Protein AF-A0A2E2PWS1-F1 (afdb_monomer)

Radius of gyration: 18.91 Å; Cα contacts (8 Å, |Δi|>4): 31; chains: 1; bounding box: 29×53×48 Å

Mean predicted 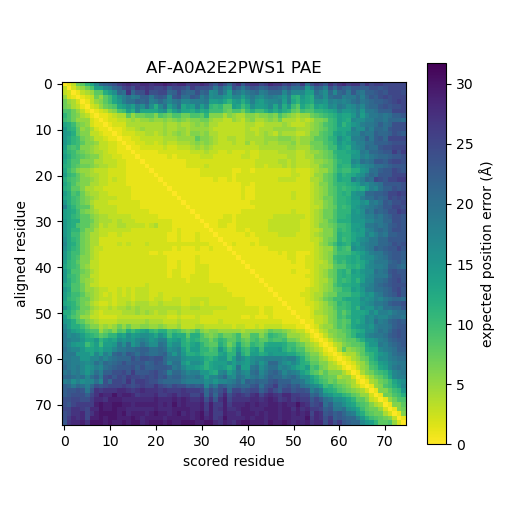aligned error: 10.51 Å

Solvent-accessible surface area (backbone atoms only — not comparable to full-atom values): 5111 Å² total; per-residue (Å²): 136,81,80,81,75,93,67,93,79,87,87,84,88,84,85,65,58,69,72,57,48,50,53,54,42,52,54,11,57,77,69,70,37,56,59,70,45,37,54,41,31,53,51,15,58,79,67,75,37,69,90,62,34,63,77,75,78,80,62,72,90,74,58,76,84,78,80,81,75,78,84,78,79,81,129

pLDDT: mean 83.43, std 14.84, range [47.06, 98.38]

Nearest PDB structures (foldseek):
  5x3t-assembly1_G  TM=5.478E-01  e=2.332E+00  Mycobacterium tuberculosis H37Rv
  5hft-assembly1_A  TM=3.945E-01  e=5.860E+00  Klebsiella pneumoniae subsp. pneumoniae MGH 78578

Structure (mmCIF, N/CA/C/O backbone):
data_AF-A0A2E2PWS1-F1
#
_entry.id   AF-A0A2E2PWS1-F1
#
loop_
_atom_site.group_PDB
_atom_site.id
_atom_site.type_symbol
_atom_site.label_atom_id
_atom_site.label_alt_id
_atom_site.label_comp_id
_atom_site.label_asym_id
_atom_site.label_entity_id
_atom_site.label_seq_id
_atom_site.pdbx_PDB_ins_code
_atom_site.Cartn_x
_atom_site.Cartn_y
_atom_site.Cartn_z
_atom_site.occupancy
_atom_site.B_iso_or_equiv
_atom_site.auth_seq_id
_atom_site.auth_comp_id
_atom_site.auth_asym_id
_atom_site.auth_atom_id
_atom_site.pdbx_PDB_model_num
ATOM 1 N N . MET A 1 1 ? 7.228 20.883 24.815 1.00 55.28 1 MET A N 1
ATOM 2 C CA . MET A 1 1 ? 6.135 19.892 24.725 1.00 55.28 1 MET A CA 1
ATOM 3 C C . MET A 1 1 ? 6.287 19.152 23.403 1.00 55.28 1 MET A C 1
ATOM 5 O O . MET A 1 1 ? 6.077 19.759 22.362 1.00 55.28 1 MET A O 1
ATOM 9 N N . GLY A 1 2 ? 6.802 17.920 23.424 1.00 66.94 2 GLY A N 1
ATOM 10 C CA . GLY A 1 2 ? 7.088 17.145 22.210 1.00 66.94 2 GLY A CA 1
ATOM 11 C C . GLY A 1 2 ? 5.816 16.575 21.579 1.00 66.94 2 GLY A C 1
ATOM 12 O O . GLY A 1 2 ? 4.867 16.252 22.288 1.00 66.94 2 GLY A O 1
ATOM 13 N N . ARG A 1 3 ? 5.795 16.454 20.246 1.00 67.31 3 ARG A N 1
ATOM 14 C CA . ARG A 1 3 ? 4.706 15.793 19.514 1.00 67.31 3 ARG A CA 1
ATOM 15 C C . ARG A 1 3 ? 4.591 14.337 20.001 1.00 67.31 3 ARG A C 1
ATOM 17 O O . ARG A 1 3 ? 5.615 13.653 19.994 1.00 67.31 3 ARG A O 1
ATOM 24 N N . PRO A 1 4 ? 3.396 13.845 20.377 1.00 61.97 4 PRO A N 1
ATOM 25 C CA . PRO A 1 4 ? 3.204 12.435 20.700 1.00 61.97 4 PRO A CA 1
ATOM 26 C C . PRO A 1 4 ? 3.699 11.560 19.542 1.00 61.97 4 PRO A C 1
ATOM 28 O O . PRO A 1 4 ? 3.391 11.842 18.378 1.00 61.97 4 PRO A O 1
ATOM 31 N N . SER A 1 5 ? 4.493 10.526 19.838 1.00 66.94 5 SER A N 1
ATOM 32 C CA . SER A 1 5 ? 4.879 9.557 18.809 1.00 66.94 5 SER A CA 1
ATOM 33 C C . SER A 1 5 ? 3.621 8.821 18.328 1.00 66.94 5 SER A C 1
ATOM 35 O O . SER A 1 5 ? 2.667 8.635 19.082 1.00 66.94 5 SER A O 1
ATOM 37 N N . LYS A 1 6 ? 3.588 8.404 17.059 1.00 69.31 6 LYS A N 1
ATOM 38 C CA . LYS A 1 6 ? 2.450 7.677 16.464 1.00 69.31 6 LYS A CA 1
ATOM 39 C C . LYS A 1 6 ? 2.364 6.199 16.920 1.00 69.31 6 LYS A C 1
ATOM 41 O O . LYS A 1 6 ? 1.831 5.375 16.172 1.00 69.31 6 LYS A O 1
ATOM 46 N N . GLY A 1 7 ? 2.896 5.873 18.101 1.00 82.38 7 GLY A N 1
ATOM 47 C CA . GLY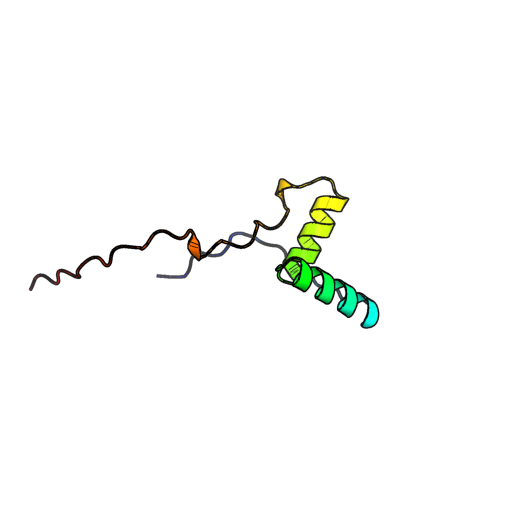 A 1 7 ? 3.090 4.506 18.589 1.00 82.38 7 GLY A CA 1
ATOM 48 C C . GLY A 1 7 ? 4.349 3.833 18.031 1.00 82.38 7 GLY A C 1
ATOM 49 O O . GLY A 1 7 ? 5.071 4.414 17.217 1.00 82.38 7 GLY A O 1
ATOM 50 N N . GLU A 1 8 ? 4.601 2.609 18.491 1.00 85.69 8 GLU A N 1
ATOM 51 C CA . GLU A 1 8 ? 5.676 1.736 18.006 1.00 85.69 8 GLU A CA 1
ATOM 52 C C . GLU A 1 8 ? 5.302 1.156 16.632 1.00 85.69 8 GLU A C 1
ATOM 54 O O . GLU A 1 8 ? 4.166 0.727 16.423 1.00 85.69 8 GLU A O 1
ATOM 59 N N . ARG A 1 9 ? 6.219 1.229 15.660 1.00 86.44 9 ARG A N 1
ATOM 60 C CA . ARG A 1 9 ? 5.991 0.811 14.268 1.00 86.44 9 ARG A CA 1
ATOM 61 C C . ARG A 1 9 ? 7.269 0.230 13.678 1.00 86.44 9 ARG A C 1
ATOM 63 O O . ARG A 1 9 ? 8.325 0.848 13.812 1.00 86.44 9 ARG A O 1
ATOM 70 N N . ASP A 1 10 ? 7.143 -0.869 12.943 1.00 89.31 10 ASP A N 1
ATOM 71 C CA . ASP A 1 10 ? 8.249 -1.441 12.177 1.00 89.31 10 ASP A CA 1
ATOM 72 C C . ASP A 1 10 ? 8.459 -0.722 10.841 1.00 89.31 10 ASP A C 1
ATOM 74 O O . ASP A 1 10 ? 7.516 -0.280 10.176 1.00 89.31 10 ASP A O 1
ATOM 78 N N . ALA A 1 11 ? 9.723 -0.621 10.428 1.00 89.31 11 ALA A N 1
ATOM 79 C CA . ALA A 1 11 ? 10.096 -0.089 9.125 1.00 89.31 11 ALA A CA 1
ATOM 80 C C . ALA A 1 11 ? 10.133 -1.212 8.079 1.00 89.31 11 ALA A C 1
ATOM 82 O O . ALA A 1 11 ? 10.900 -2.164 8.204 1.00 89.31 11 ALA A O 1
ATOM 83 N N . ILE A 1 12 ? 9.353 -1.064 7.006 1.00 85.94 12 ILE A N 1
ATOM 84 C CA . ILE A 1 12 ? 9.342 -1.997 5.873 1.00 85.94 12 ILE A CA 1
ATOM 85 C C . ILE A 1 12 ? 9.992 -1.319 4.666 1.00 85.94 12 ILE A C 1
ATOM 87 O O . ILE A 1 12 ? 9.561 -0.247 4.238 1.00 85.94 12 ILE A O 1
ATOM 91 N N . LEU A 1 13 ? 11.011 -1.960 4.086 1.00 90.88 13 LEU A N 1
ATOM 92 C CA . LEU A 1 13 ? 11.635 -1.529 2.836 1.00 90.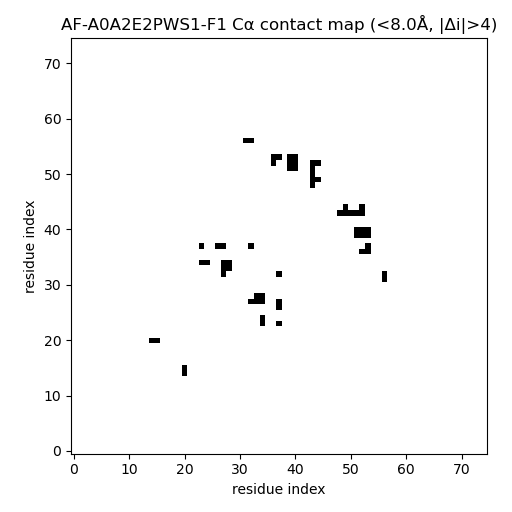88 13 LEU A CA 1
ATOM 93 C C . LEU A 1 13 ? 11.444 -2.596 1.757 1.00 90.88 13 LEU A C 1
ATOM 95 O O . LEU A 1 13 ? 12.105 -3.631 1.770 1.00 90.88 13 LEU A O 1
ATOM 99 N N . ALA A 1 14 ? 10.582 -2.306 0.785 1.00 88.50 14 ALA A N 1
ATOM 100 C CA . ALA A 1 14 ? 10.382 -3.130 -0.403 1.00 88.50 14 ALA A CA 1
ATOM 101 C C . ALA A 1 14 ? 10.891 -2.403 -1.657 1.00 88.50 14 ALA A C 1
ATOM 103 O O . ALA A 1 14 ? 10.693 -1.197 -1.814 1.00 88.50 14 ALA A O 1
ATOM 104 N N . LYS A 1 15 ? 11.542 -3.140 -2.564 1.00 94.12 15 LYS A N 1
ATOM 105 C CA . LYS A 1 15 ? 12.063 -2.626 -3.844 1.00 94.12 15 LYS A CA 1
ATOM 106 C C . LYS A 1 15 ? 11.595 -3.508 -5.013 1.00 94.12 15 LYS A C 1
ATOM 108 O O . LYS A 1 15 ? 12.406 -4.244 -5.572 1.00 94.12 15 LYS A O 1
ATOM 113 N N . PRO A 1 16 ? 10.292 -3.496 -5.354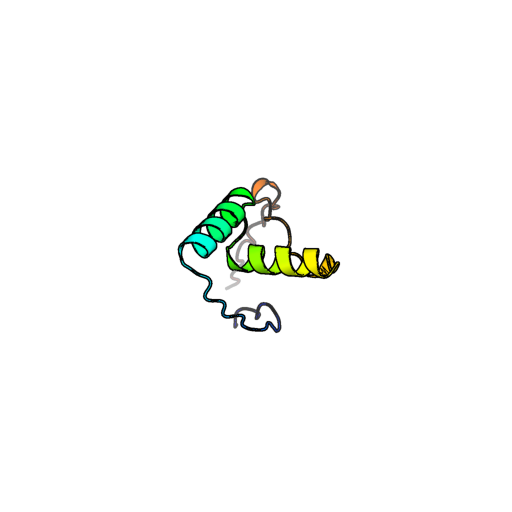 1.00 94.19 16 PRO A N 1
ATOM 114 C CA . PRO A 1 16 ? 9.787 -4.261 -6.489 1.00 94.19 16 PRO A CA 1
ATOM 115 C C . PRO A 1 16 ? 10.342 -3.719 -7.819 1.00 94.19 16 PRO A C 1
ATOM 117 O O . PRO A 1 16 ? 10.784 -2.565 -7.876 1.00 94.19 16 PRO A O 1
ATOM 120 N N . PRO A 1 17 ? 10.279 -4.505 -8.911 1.00 98.38 17 PRO A N 1
ATOM 121 C CA . PRO A 1 17 ? 10.549 -4.002 -10.255 1.00 98.38 17 PRO A CA 1
ATOM 122 C C . PRO A 1 17 ? 9.740 -2.737 -10.561 1.00 98.38 17 PRO A C 1
ATOM 124 O O . PRO A 1 17 ? 8.585 -2.625 -10.152 1.00 98.38 17 PRO A O 1
ATOM 127 N N . VAL A 1 18 ? 10.324 -1.806 -11.322 1.00 97.88 18 VAL A N 1
ATOM 128 C CA . VAL A 1 18 ? 9.739 -0.475 -11.583 1.00 97.88 18 VAL A CA 1
ATOM 129 C C . VAL A 1 18 ? 8.314 -0.564 -12.129 1.00 97.88 18 VAL A C 1
ATOM 131 O O . VAL A 1 18 ? 7.429 0.126 -11.630 1.00 97.88 18 VAL A O 1
ATOM 134 N N . ALA A 1 19 ? 8.081 -1.449 -13.103 1.00 98.19 19 ALA A N 1
ATOM 135 C CA . ALA A 1 19 ? 6.759 -1.646 -13.694 1.00 98.19 19 ALA A CA 1
ATOM 136 C C . ALA A 1 19 ? 5.721 -2.084 -12.650 1.00 98.19 19 ALA A C 1
ATOM 138 O O . ALA A 1 19 ? 4.613 -1.561 -12.617 1.00 98.19 19 ALA A O 1
ATOM 139 N N . PHE A 1 20 ? 6.100 -2.989 -11.746 1.00 98.06 20 PHE A N 1
ATOM 140 C CA . PHE A 1 20 ? 5.198 -3.455 -10.700 1.00 98.06 20 PHE A CA 1
ATOM 141 C C . PHE A 1 20 ? 4.974 -2.389 -9.623 1.00 98.06 20 PHE A C 1
ATOM 143 O O . PHE A 1 20 ? 3.845 -2.166 -9.200 1.00 98.06 20 PHE A O 1
ATOM 150 N N . GLY A 1 21 ? 6.019 -1.649 -9.244 1.00 97.56 21 GLY 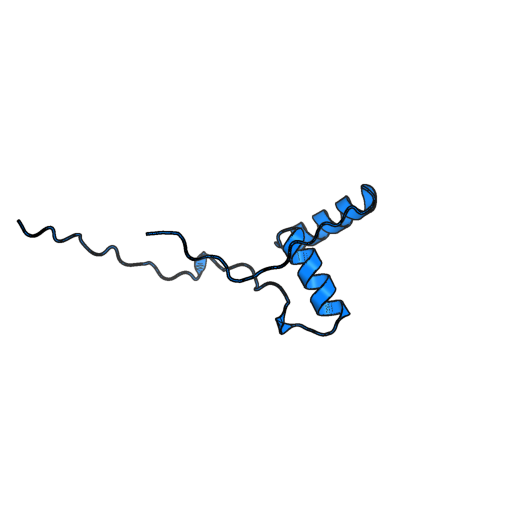A N 1
ATOM 151 C CA . GLY A 1 21 ? 5.885 -0.508 -8.338 1.00 97.56 21 GLY A CA 1
ATOM 152 C C . GLY A 1 21 ? 4.957 0.587 -8.879 1.00 97.56 21 GLY A C 1
ATOM 153 O O . GLY A 1 21 ? 4.252 1.217 -8.097 1.00 97.56 21 GLY A O 1
ATOM 154 N N . ALA A 1 22 ? 4.925 0.807 -10.197 1.00 97.94 22 ALA A N 1
ATOM 155 C CA . ALA A 1 22 ? 3.996 1.749 -10.822 1.00 97.94 22 ALA A CA 1
ATOM 156 C C . ALA A 1 22 ? 2.534 1.292 -10.696 1.00 97.94 22 ALA A C 1
ATOM 158 O O . ALA A 1 22 ? 1.684 2.102 -10.339 1.00 97.94 22 ALA A O 1
ATOM 159 N N . ILE A 1 23 ? 2.261 -0.001 -10.905 1.00 98.06 23 ILE A N 1
ATOM 160 C CA . ILE A 1 23 ? 0.923 -0.588 -10.715 1.00 98.06 23 ILE A CA 1
ATOM 161 C C . ILE A 1 23 ? 0.474 -0.424 -9.259 1.00 98.06 23 ILE A C 1
ATOM 163 O O . ILE A 1 23 ? -0.616 0.066 -8.993 1.00 98.06 23 ILE A O 1
ATOM 167 N N . LEU A 1 24 ? 1.339 -0.763 -8.301 1.00 97.44 24 LEU A N 1
ATOM 168 C CA . LEU A 1 24 ? 1.010 -0.646 -6.879 1.00 97.44 24 LEU A CA 1
ATOM 169 C C . LEU A 1 24 ? 0.730 0.809 -6.461 1.00 97.44 24 LEU A C 1
ATOM 171 O O . LEU A 1 24 ? -0.147 1.046 -5.637 1.00 97.44 24 LEU A O 1
ATOM 175 N N . LYS A 1 25 ? 1.460 1.783 -7.021 1.00 96.38 25 LYS A N 1
ATOM 176 C CA . LYS A 1 25 ? 1.198 3.212 -6.778 1.00 96.38 25 LYS A CA 1
ATOM 177 C C . LYS A 1 25 ? -0.144 3.644 -7.349 1.00 96.38 25 LYS A C 1
ATOM 179 O O . LYS A 1 25 ? -0.903 4.283 -6.638 1.00 96.38 25 LYS A O 1
ATOM 184 N N . HIS A 1 26 ? -0.440 3.248 -8.584 1.00 97.44 26 HIS A N 1
ATOM 185 C CA . HIS A 1 26 ? -1.711 3.564 -9.225 1.00 97.44 26 HIS A CA 1
ATOM 186 C C . HIS A 1 26 ? -2.902 3.059 -8.402 1.00 97.44 26 HIS A C 1
ATOM 188 O O . HIS A 1 26 ? -3.807 3.828 -8.105 1.00 97.44 26 HIS A O 1
ATOM 194 N N . ASN A 1 27 ? -2.850 1.808 -7.939 1.00 96.81 27 ASN A N 1
ATOM 195 C CA . ASN A 1 27 ? -3.911 1.243 -7.108 1.00 96.81 27 ASN A CA 1
ATOM 196 C C . ASN A 1 27 ? -4.044 1.964 -5.756 1.00 96.81 27 ASN A C 1
ATOM 198 O O . ASN A 1 27 ? -5.153 2.169 -5.269 1.00 96.81 27 ASN A O 1
ATOM 202 N N . ALA A 1 28 ? -2.921 2.359 -5.142 1.00 94.81 28 ALA A N 1
ATOM 203 C CA . ALA A 1 28 ? -2.948 3.149 -3.913 1.00 94.81 28 ALA A CA 1
ATOM 204 C C . ALA A 1 28 ? -3.662 4.493 -4.136 1.00 94.81 28 ALA A C 1
ATOM 206 O O . ALA A 1 28 ? -4.511 4.872 -3.329 1.00 94.81 28 ALA A O 1
ATOM 207 N N . ASP A 1 29 ? -3.372 5.161 -5.256 1.00 94.62 29 ASP A N 1
ATOM 208 C CA . ASP A 1 29 ? -4.007 6.423 -5.637 1.00 94.62 29 ASP A CA 1
ATOM 209 C C . ASP A 1 29 ? -5.518 6.247 -5.890 1.00 94.62 29 ASP A C 1
ATOM 211 O O . ASP A 1 29 ? -6.308 7.049 -5.392 1.00 94.62 29 ASP A O 1
ATOM 215 N N . GLU A 1 30 ? -5.943 5.180 -6.582 1.00 94.56 30 GLU A N 1
ATOM 216 C CA . GLU A 1 30 ? -7.370 4.867 -6.800 1.00 94.56 30 GLU A CA 1
ATOM 217 C C . GLU A 1 30 ? -8.135 4.632 -5.488 1.00 94.56 30 GLU A C 1
ATOM 219 O O . GLU A 1 30 ? -9.308 4.992 -5.372 1.00 94.56 30 GLU A O 1
ATOM 224 N N . MET A 1 31 ? -7.467 4.067 -4.479 1.00 89.44 31 MET A N 1
ATOM 225 C CA . MET A 1 31 ? -8.034 3.838 -3.146 1.00 89.44 31 MET A CA 1
ATOM 226 C C . MET A 1 31 ? -7.896 5.047 -2.208 1.00 89.44 31 MET A C 1
ATOM 228 O O . MET A 1 31 ? -8.355 4.990 -1.066 1.00 89.44 31 MET A O 1
ATOM 232 N N . GLY A 1 32 ? -7.252 6.132 -2.652 1.00 90.44 32 GLY A N 1
ATOM 233 C CA . GLY A 1 32 ? -6.966 7.297 -1.813 1.00 90.44 32 GLY A CA 1
ATOM 234 C C . GLY A 1 32 ? -6.040 6.984 -0.630 1.00 90.44 32 GLY A C 1
ATOM 235 O O . GLY A 1 32 ? -6.127 7.643 0.408 1.00 90.44 32 GLY A O 1
ATOM 236 N N . LEU A 1 33 ? -5.180 5.970 -0.761 1.00 90.44 33 LEU A N 1
ATOM 237 C CA . LEU A 1 33 ? -4.252 5.513 0.271 1.00 90.44 33 LEU A CA 1
ATOM 238 C C . LEU A 1 33 ? -2.826 5.976 -0.023 1.00 90.44 33 LEU A C 1
ATOM 240 O O . LEU A 1 33 ? -2.378 6.019 -1.168 1.00 90.44 33 LEU A O 1
ATOM 244 N N . ALA A 1 34 ? -2.049 6.239 1.030 1.00 91.88 34 ALA A N 1
ATOM 245 C CA . ALA A 1 34 ? -0.609 6.369 0.858 1.00 91.88 34 ALA A CA 1
ATOM 246 C C . ALA A 1 34 ? -0.011 5.032 0.389 1.00 91.88 34 ALA A C 1
ATOM 248 O O . ALA A 1 34 ? -0.416 3.965 0.845 1.00 91.88 34 ALA A O 1
ATOM 249 N N . TYR A 1 35 ? 1.028 5.082 -0.451 1.00 92.81 35 TYR A N 1
ATOM 250 C CA . TYR A 1 35 ? 1.661 3.884 -1.018 1.00 92.81 35 TYR A CA 1
ATOM 251 C C . TYR A 1 35 ? 2.007 2.806 0.027 1.00 92.81 35 TYR A C 1
ATOM 253 O O . TYR A 1 35 ? 1.737 1.628 -0.176 1.00 92.81 35 TYR A O 1
ATOM 261 N N . GLY A 1 36 ? 2.570 3.204 1.173 1.00 92.00 36 GLY A N 1
ATOM 262 C CA . GLY A 1 36 ? 2.876 2.271 2.262 1.00 92.00 36 GLY A CA 1
ATOM 263 C C . GLY A 1 36 ? 1.634 1.708 2.959 1.00 92.00 36 GLY A C 1
ATOM 264 O O . GLY A 1 36 ? 1.633 0.543 3.337 1.00 92.00 36 GLY A O 1
ATOM 265 N N . GLU A 1 37 ? 0.570 2.501 3.097 1.00 92.69 37 GLU A N 1
ATOM 266 C CA . GLU A 1 37 ? -0.697 2.056 3.694 1.00 92.69 37 GLU A CA 1
ATOM 267 C C . GLU A 1 37 ? -1.409 1.055 2.789 1.00 92.69 37 GLU A C 1
ATOM 269 O O . GLU A 1 37 ? -1.921 0.055 3.281 1.00 92.69 37 GLU A O 1
ATOM 274 N N . TYR A 1 38 ? -1.348 1.254 1.473 1.00 95.00 38 TYR A N 1
ATOM 275 C CA . TYR A 1 38 ? -1.833 0.277 0.503 1.00 95.00 38 TYR A CA 1
ATOM 276 C C . TYR A 1 38 ? -1.108 -1.075 0.630 1.00 95.00 38 TYR A C 1
ATOM 278 O O . TYR A 1 38 ? -1.753 -2.120 0.652 1.00 95.00 38 TYR A O 1
ATOM 286 N N . LEU A 1 39 ? 0.221 -1.081 0.806 1.00 95.12 39 LEU A N 1
ATOM 287 C CA . LEU A 1 39 ? 0.965 -2.330 1.035 1.00 95.12 39 LEU A CA 1
ATOM 288 C C . LEU A 1 39 ? 0.561 -3.022 2.345 1.00 95.12 39 LEU A C 1
ATOM 290 O O . LEU A 1 39 ? 0.459 -4.247 2.384 1.00 95.12 39 LEU A O 1
ATOM 294 N N . VAL A 1 40 ? 0.316 -2.249 3.406 1.00 94.62 40 VAL A N 1
ATOM 295 C CA . VAL A 1 40 ? -0.181 -2.787 4.681 1.00 94.62 40 VAL A CA 1
ATOM 296 C C . VAL A 1 40 ? -1.599 -3.341 4.522 1.00 94.62 40 VAL A C 1
ATOM 298 O O . VAL A 1 40 ? -1.875 -4.415 5.047 1.00 94.62 40 VAL A O 1
ATOM 301 N N . ALA A 1 41 ? -2.471 -2.674 3.758 1.00 94.88 41 ALA A N 1
ATOM 302 C CA . ALA A 1 41 ? -3.819 -3.155 3.456 1.00 94.88 41 ALA A CA 1
ATOM 303 C C . ALA A 1 41 ? -3.789 -4.510 2.736 1.00 94.88 41 ALA A C 1
ATOM 305 O O . ALA A 1 41 ? -4.443 -5.448 3.184 1.00 94.88 41 ALA A O 1
ATOM 306 N N . LEU A 1 42 ? -2.963 -4.640 1.690 1.00 95.56 42 LEU A N 1
ATOM 307 C CA . LEU A 1 42 ? -2.781 -5.903 0.968 1.00 95.56 42 LEU A CA 1
ATOM 308 C C . LEU A 1 42 ? -2.270 -7.024 1.881 1.00 95.56 42 LEU A C 1
ATOM 310 O O . LEU A 1 42 ? -2.740 -8.156 1.795 1.00 95.56 42 LEU A O 1
ATOM 314 N N . ALA A 1 43 ? -1.310 -6.726 2.762 1.00 95.81 43 ALA A N 1
ATOM 315 C CA . ALA A 1 43 ? -0.788 -7.710 3.707 1.00 95.81 43 ALA A CA 1
ATOM 316 C C . ALA A 1 43 ? -1.848 -8.129 4.739 1.00 95.81 43 ALA A C 1
ATOM 318 O O . ALA A 1 43 ? -2.005 -9.318 5.011 1.00 95.81 43 ALA A O 1
ATOM 319 N N . ALA A 1 44 ? -2.596 -7.169 5.286 1.00 96.62 44 ALA A N 1
ATOM 320 C CA . ALA A 1 44 ? -3.688 -7.423 6.219 1.00 96.62 44 ALA A CA 1
ATOM 321 C C . ALA A 1 44 ? -4.783 -8.291 5.580 1.00 96.62 44 ALA A C 1
ATOM 323 O O . ALA A 1 44 ? -5.229 -9.257 6.196 1.00 96.62 44 ALA A O 1
ATOM 324 N N . GLU A 1 45 ? -5.172 -8.000 4.338 1.00 96.12 45 GLU A N 1
ATOM 325 C CA . GLU A 1 45 ? -6.138 -8.799 3.581 1.00 96.12 45 GLU A CA 1
ATOM 326 C C . GLU A 1 45 ? -5.619 -10.220 3.323 1.00 96.12 45 GLU A C 1
ATOM 328 O O . GLU A 1 45 ? -6.274 -11.193 3.696 1.00 96.12 45 GLU A O 1
ATOM 333 N N . ALA A 1 46 ? -4.407 -10.356 2.773 1.00 97.69 46 ALA A N 1
ATOM 334 C CA . ALA A 1 46 ? -3.812 -11.654 2.450 1.00 97.69 46 ALA A CA 1
ATOM 335 C C . ALA A 1 46 ? -3.638 -12.565 3.680 1.00 97.69 46 ALA A C 1
ATOM 337 O O . ALA A 1 46 ? -3.695 -13.790 3.565 1.00 97.69 46 ALA A O 1
ATOM 338 N N . LEU A 1 47 ? -3.432 -11.971 4.858 1.00 97.81 47 LEU A N 1
ATOM 339 C CA . LEU A 1 47 ? -3.281 -12.683 6.127 1.00 97.81 47 LEU A CA 1
ATOM 340 C C . LEU A 1 47 ? -4.600 -12.836 6.904 1.00 97.81 47 LEU A C 1
ATOM 342 O O . LEU A 1 47 ? -4.588 -13.424 7.984 1.00 97.81 47 LEU A O 1
ATOM 346 N N . ASN A 1 48 ? -5.729 -12.349 6.376 1.00 97.12 48 ASN A N 1
ATOM 347 C CA . ASN A 1 48 ? -7.029 -12.301 7.061 1.00 97.12 48 ASN A CA 1
ATOM 348 C C . ASN A 1 48 ? -6.968 -11.587 8.427 1.00 97.12 48 ASN A C 1
ATOM 350 O O . ASN A 1 48 ? -7.565 -12.029 9.410 1.00 97.12 48 ASN A O 1
ATOM 354 N N . MET A 1 49 ? -6.237 -10.473 8.493 1.00 97.38 49 MET A N 1
ATOM 355 C CA . MET A 1 49 ? -6.057 -9.651 9.692 1.00 97.38 49 MET A CA 1
ATOM 356 C C . MET A 1 49 ? -6.560 -8.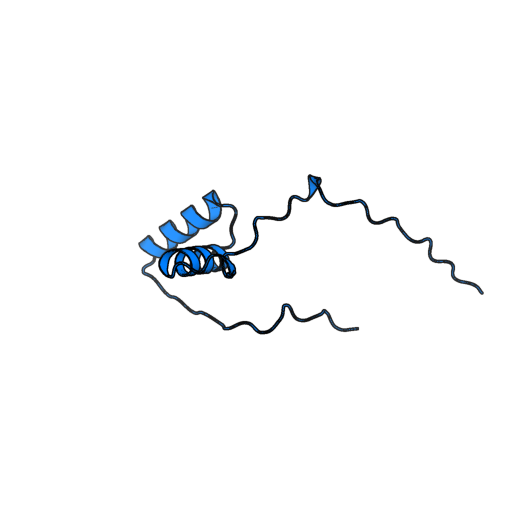208 9.489 1.00 97.38 49 MET A C 1
ATOM 358 O O . MET A 1 49 ? -5.763 -7.264 9.502 1.00 97.38 49 MET A O 1
ATOM 362 N N . PRO A 1 50 ? -7.879 -7.991 9.327 1.00 93.38 50 PRO A N 1
ATOM 363 C CA . PRO A 1 50 ? -8.450 -6.675 9.020 1.00 93.38 50 PRO A CA 1
ATOM 364 C C . PRO A 1 50 ? -8.194 -5.614 10.102 1.00 93.38 50 PRO A C 1
ATOM 366 O O . PRO A 1 50 ? -8.211 -4.425 9.805 1.00 93.38 50 PRO A O 1
ATOM 369 N N . GLN A 1 51 ? -7.900 -6.012 11.343 1.00 94.06 51 GLN A N 1
ATOM 370 C CA . GLN A 1 51 ? -7.538 -5.101 12.434 1.00 94.06 51 GLN A CA 1
ATOM 371 C C . GLN A 1 51 ? -6.241 -4.315 12.185 1.00 94.06 51 GLN A C 1
ATOM 373 O O . GLN A 1 51 ? -6.005 -3.311 12.854 1.00 94.06 51 GLN A O 1
ATOM 378 N N . PHE A 1 52 ? -5.399 -4.773 11.253 1.00 93.31 52 PHE A N 1
ATOM 379 C CA . PHE A 1 52 ? -4.175 -4.078 10.847 1.00 93.31 52 PHE A CA 1
ATOM 380 C C . PHE A 1 52 ? -4.332 -3.300 9.536 1.00 93.31 52 PHE A C 1
ATOM 382 O O . PHE A 1 52 ? -3.380 -2.648 9.108 1.00 93.31 52 PHE A O 1
ATOM 389 N N . ALA A 1 53 ? -5.505 -3.345 8.896 1.00 92.12 53 ALA A N 1
ATOM 390 C CA . ALA A 1 53 ? -5.763 -2.538 7.713 1.00 92.12 53 ALA A CA 1
ATOM 391 C C . ALA A 1 53 ? -5.710 -1.037 8.070 1.00 92.12 53 ALA A C 1
ATOM 393 O O . ALA A 1 53 ? -6.106 -0.646 9.175 1.00 92.12 53 ALA A O 1
ATOM 394 N N . PRO A 1 54 ? -5.213 -0.175 7.165 1.00 87.94 54 PRO A N 1
ATOM 395 C CA . PRO A 1 54 ? -5.213 1.262 7.394 1.00 87.94 54 PRO A CA 1
ATOM 396 C C . PRO A 1 54 ? -6.643 1.769 7.599 1.00 87.94 54 PRO A C 1
ATOM 398 O O . PRO A 1 54 ? -7.582 1.336 6.929 1.00 87.94 54 PRO A O 1
ATOM 401 N N . ALA A 1 55 ? -6.802 2.701 8.539 1.00 80.94 55 ALA A N 1
ATOM 402 C CA . ALA A 1 55 ? -8.083 3.353 8.755 1.00 80.94 55 ALA A CA 1
ATOM 403 C C . ALA A 1 55 ? -8.491 4.125 7.488 1.00 80.94 55 ALA A C 1
ATOM 405 O O . ALA A 1 55 ? -7.622 4.714 6.837 1.00 80.94 55 ALA A O 1
ATOM 406 N N . PRO A 1 56 ? -9.791 4.155 7.145 1.00 69.06 56 PRO A N 1
ATOM 407 C CA . PRO A 1 56 ? -10.263 4.912 5.996 1.00 69.06 56 PRO A CA 1
ATOM 408 C C . PRO A 1 56 ? -9.859 6.393 6.111 1.00 69.06 56 PRO A C 1
ATOM 410 O O . PRO A 1 56 ? -9.740 6.911 7.232 1.00 69.06 56 PRO A O 1
ATOM 413 N N . PRO A 1 57 ? -9.645 7.083 4.973 1.00 66.44 57 PRO A N 1
ATOM 414 C CA . PRO A 1 57 ? -9.309 8.500 4.961 1.00 66.44 57 PRO A CA 1
ATOM 415 C C . PRO A 1 57 ? -10.284 9.292 5.833 1.00 66.44 57 PRO A C 1
ATOM 417 O O . PRO A 1 57 ? -11.499 9.117 5.741 1.00 66.44 57 PRO A O 1
ATOM 420 N N . ARG A 1 58 ? -9.749 10.152 6.706 1.00 66.00 58 ARG A N 1
ATOM 421 C CA . ARG A 1 58 ? -10.581 10.991 7.575 1.00 66.00 58 ARG A CA 1
ATOM 422 C C . ARG A 1 58 ? -11.379 11.948 6.699 1.00 66.00 58 ARG A C 1
ATOM 424 O O . ARG A 1 58 ? -10.789 12.729 5.949 1.00 66.00 58 ARG A O 1
ATOM 431 N N . ASP A 1 59 ? -12.700 11.889 6.809 1.00 68.81 59 ASP A N 1
ATOM 432 C CA . ASP A 1 59 ? -13.569 12.859 6.163 1.00 68.81 59 ASP A CA 1
ATOM 433 C C . ASP A 1 59 ? -13.448 14.204 6.883 1.00 68.81 59 ASP A C 1
ATOM 435 O O . ASP A 1 59 ? -14.021 14.413 7.952 1.00 68.81 59 ASP A O 1
ATOM 439 N N . ARG A 1 60 ? -12.677 15.118 6.287 1.00 64.81 60 ARG A N 1
ATOM 440 C CA . ARG A 1 60 ? -12.491 16.473 6.816 1.00 64.81 60 ARG A CA 1
ATOM 441 C C . ARG A 1 60 ? -13.782 17.292 6.823 1.00 64.81 60 ARG A C 1
ATOM 443 O O . ARG A 1 60 ? -13.861 18.239 7.593 1.00 64.81 60 ARG A O 1
ATOM 450 N N . ALA A 1 61 ? -14.785 16.940 6.016 1.00 66.12 61 ALA A N 1
ATOM 451 C CA . ALA A 1 61 ? -16.086 17.609 6.051 1.00 66.12 61 ALA A CA 1
ATOM 452 C C . ALA A 1 61 ? -16.917 17.217 7.287 1.00 66.12 61 ALA A C 1
ATOM 454 O O . ALA A 1 61 ? -17.840 17.936 7.659 1.00 66.12 61 ALA A O 1
ATOM 455 N N . SER A 1 62 ? -16.567 16.102 7.930 1.00 66.62 62 SER A N 1
ATOM 456 C CA . SER A 1 62 ? -17.204 15.600 9.149 1.00 66.62 62 SER A CA 1
ATOM 457 C C . SER A 1 62 ? -16.439 15.979 10.428 1.00 66.62 62 SER A C 1
ATOM 459 O O . SER A 1 62 ? -16.801 15.533 11.519 1.00 66.62 62 SER A O 1
ATOM 461 N N . GLU A 1 63 ? -15.363 16.767 10.327 1.00 68.62 63 GLU A N 1
ATOM 462 C CA . GLU A 1 63 ? -14.616 17.233 11.497 1.00 68.62 63 GLU A CA 1
ATOM 463 C C . GLU A 1 63 ? -15.389 18.362 12.198 1.00 68.62 63 GLU A C 1
ATOM 465 O O . GLU A 1 63 ? -15.789 19.343 11.579 1.00 68.62 63 GLU A O 1
ATOM 470 N N . LEU A 1 64 ? -15.634 18.198 13.502 1.00 74.88 64 LEU A N 1
ATOM 471 C CA . LEU A 1 64 ? -16.295 19.207 14.329 1.00 74.88 64 LEU A CA 1
ATOM 472 C C . LEU A 1 64 ? -15.381 20.426 14.497 1.00 74.88 64 LEU A C 1
ATOM 474 O O . LEU A 1 64 ? -14.208 20.269 14.846 1.00 74.88 64 LEU A O 1
ATOM 478 N N . ASP A 1 65 ? -15.938 21.624 14.308 1.00 75.12 65 ASP A N 1
ATOM 479 C CA . ASP A 1 65 ? -15.227 22.879 14.546 1.00 75.12 65 ASP A CA 1
ATOM 480 C C 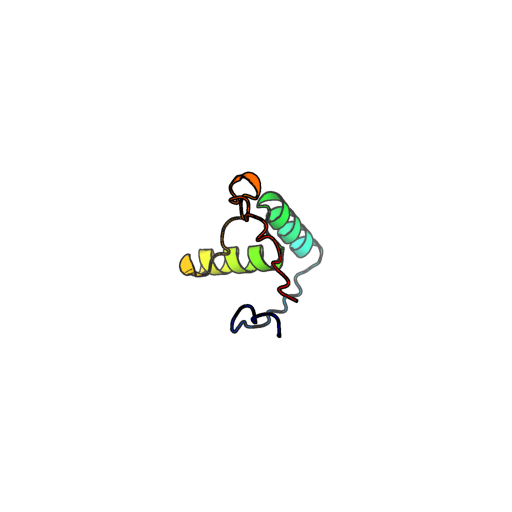. ASP A 1 65 ? -14.733 22.940 15.994 1.00 75.12 65 ASP A C 1
ATOM 482 O O . ASP A 1 65 ? -15.504 22.805 16.948 1.00 75.12 65 ASP A O 1
ATOM 486 N N . ILE A 1 66 ? -13.424 23.135 16.159 1.00 75.00 66 ILE A N 1
ATOM 487 C CA . ILE A 1 66 ? -12.819 23.329 17.474 1.00 75.00 66 ILE A CA 1
ATOM 488 C C . ILE A 1 66 ? -13.080 24.789 17.865 1.00 75.00 66 ILE A C 1
ATOM 490 O O . ILE A 1 66 ? -12.565 25.681 17.187 1.00 75.00 66 ILE A O 1
ATOM 494 N N . PRO A 1 67 ? -13.861 25.070 18.925 1.00 71.62 67 PRO A N 1
ATOM 495 C CA . PRO A 1 67 ? -14.081 26.440 19.360 1.00 71.62 67 PRO A CA 1
ATOM 496 C C . PRO A 1 67 ? -12.757 27.057 19.826 1.00 71.62 67 PRO A C 1
ATOM 498 O O . PRO A 1 67 ? -12.021 26.468 20.618 1.00 71.62 67 PRO A O 1
ATOM 501 N N . GLU A 1 68 ? -12.452 28.249 19.318 1.00 66.75 68 GLU A N 1
ATOM 502 C CA . GLU A 1 68 ? -11.290 29.034 19.727 1.00 66.75 68 GLU A CA 1
ATOM 503 C C . GLU A 1 68 ? -11.492 29.507 21.178 1.00 66.75 68 GLU A C 1
ATOM 505 O O . GLU A 1 68 ? -12.314 30.382 21.454 1.00 66.75 68 GLU A O 1
ATOM 510 N N . GLU A 1 69 ? -10.777 28.911 22.137 1.00 66.25 69 GLU A N 1
ATOM 511 C CA . GLU A 1 69 ? -10.771 29.408 23.515 1.00 66.25 69 GLU A CA 1
ATOM 512 C C . GLU A 1 69 ? -10.092 30.782 23.555 1.00 66.25 69 GLU A C 1
ATOM 514 O O . GLU A 1 69 ? -8.884 30.913 23.344 1.00 66.25 69 GLU A O 1
ATOM 519 N N . ALA A 1 70 ? -10.883 31.820 23.847 1.00 59.44 70 ALA A N 1
ATOM 520 C CA . ALA A 1 70 ? -10.399 33.175 24.054 1.00 59.44 70 ALA A CA 1
ATOM 521 C C . ALA A 1 70 ? -9.330 33.182 25.157 1.00 59.44 70 ALA A C 1
ATOM 523 O O . ALA A 1 70 ? -9.618 32.992 26.342 1.00 59.44 70 ALA A O 1
ATOM 524 N N . SER A 1 71 ? -8.080 33.404 24.743 1.00 58.72 71 SER A N 1
ATOM 525 C CA . SER A 1 71 ? -6.916 33.517 25.617 1.00 58.72 71 SER A CA 1
ATOM 526 C C . SER A 1 71 ? -7.131 34.647 26.624 1.00 58.72 71 SER A C 1
ATOM 528 O O . SER A 1 71 ? -6.861 35.817 26.355 1.00 58.72 71 SER A O 1
ATOM 530 N N . THR A 1 72 ? -7.628 34.302 27.809 1.00 54.22 72 THR A N 1
ATOM 531 C CA . THR A 1 72 ? -7.746 35.252 28.911 1.00 54.22 72 THR A CA 1
ATOM 532 C C . THR A 1 72 ? -6.380 35.336 29.580 1.00 54.22 72 THR A C 1
ATOM 534 O O . THR A 1 72 ? -6.075 34.607 30.523 1.00 54.22 72 THR A O 1
ATOM 537 N N . ARG A 1 73 ? -5.513 36.212 29.060 1.00 51.44 73 ARG A N 1
ATOM 538 C CA . ARG A 1 73 ? -4.358 36.706 29.818 1.00 51.44 73 ARG A CA 1
ATOM 539 C C . ARG A 1 73 ? -4.886 37.625 30.920 1.00 51.44 73 ARG A C 1
ATOM 541 O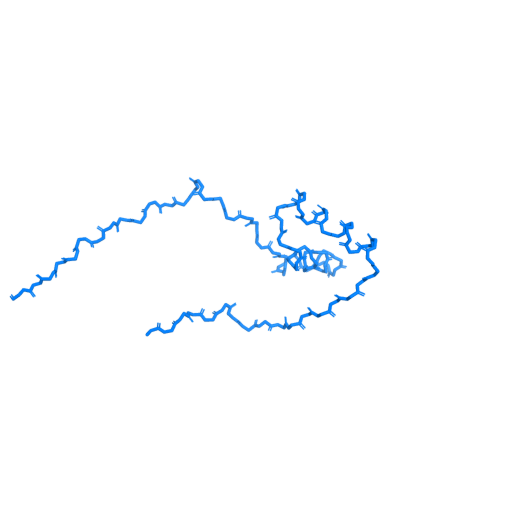 O . ARG A 1 73 ? -5.207 38.778 30.654 1.00 51.44 73 ARG A O 1
ATOM 548 N N . ALA A 1 74 ? -4.989 37.101 32.138 1.00 47.06 74 ALA A N 1
ATOM 549 C CA . ALA A 1 74 ? -5.097 37.929 33.333 1.00 47.06 74 ALA A CA 1
ATOM 550 C C . ALA A 1 74 ? -3.731 38.592 33.594 1.00 47.06 74 ALA A C 1
ATOM 552 O O . ALA A 1 74 ? -2.702 37.910 33.573 1.00 47.06 74 ALA A O 1
ATOM 553 N N . 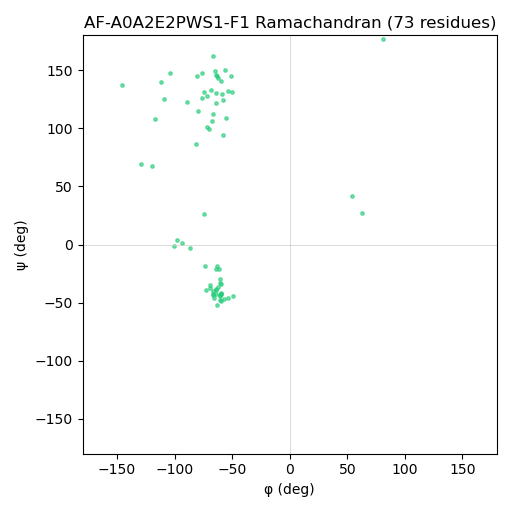ALA A 1 75 ? -3.750 39.915 33.758 1.00 52.41 75 ALA A N 1
ATOM 554 C CA . ALA A 1 75 ? -2.629 40.760 34.165 1.00 52.41 75 ALA A CA 1
ATOM 555 C C . ALA A 1 75 ? -2.687 41.033 35.672 1.00 52.41 75 ALA A C 1
ATOM 557 O O . ALA A 1 75 ? -3.816 41.020 36.217 1.00 52.41 75 ALA A O 1
#

Secondary structure (DSSP, 8-state):
-PPPP------------HHHHHHHHHHHHHTT--HHHHHHHHHHHHTT-GGGSPPPPP-GGGPPP----------

Sequence (75 aa):
MGRPSKGERDAILAKPPVAFGAILKHNADEMGLAYGEYLVALAAEALNMPQFAPAPPRDRASELDIPEEASTRAA

Foldseek 3Di:
DDDDDPDDDDDDDDDDPPVVLVVLCVVCVVQVHDSVLSVQQVVCVVVVNCVRRDDRPDDPVPDDDDDDDDPPPDD